Protein AF-A0A1K2IW35-F1 (afdb_monomer_lite)

pLDDT: mean 76.86, std 17.69, range [34.12, 94.75]

Secondary structure (DSSP, 8-state):
-----THHHHHHHHHHHHHHHHHHHHHHHHHHTT------PPEEEEEEEEEE-SS-EEEEEEEE-STTEEEEEEEEE-SS-EEEEEEEEEEHHHHTT--EEEEE-SSEEEEEESS-SS-EEEE-TTS-EEEEE--

Sequence (135 aa):
MLTLTENTFITFVIHPIIMKNIFIFSLLSILFLQSCSFLEQNEFIETKVISSDLNEQIIYKFYHTGINNYKVDFYSVNKSDSTKLFGHFVSEALFNSNPYRISQNRHEIIIRNQLFSEEKKLITRNGRSIILTNR

Radius of gyration: 30.71 Å; chains: 1; bounding box: 99×39×53 Å

Structure (mmCIF, N/CA/C/O backbone):
data_AF-A0A1K2IW35-F1
#
_entry.id   AF-A0A1K2IW35-F1
#
loop_
_atom_site.group_PDB
_atom_site.id
_atom_site.type_symbol
_atom_site.label_atom_id
_atom_site.label_alt_id
_atom_site.label_comp_id
_atom_site.label_asym_id
_atom_site.label_entity_id
_atom_site.label_seq_id
_atom_site.pdbx_PDB_ins_code
_atom_site.Cartn_x
_atom_site.Cartn_y
_atom_site.Cartn_z
_atom_site.occupancy
_atom_site.B_iso_or_equiv
_atom_site.auth_seq_id
_atom_site.auth_comp_id
_atom_site.auth_asym_id
_atom_site.auth_atom_id
_atom_site.pdbx_PDB_model_num
ATOM 1 N N . MET A 1 1 ? 79.414 -27.990 37.281 1.00 34.12 1 MET A N 1
ATOM 2 C CA . MET A 1 1 ? 79.531 -26.569 36.901 1.00 34.12 1 MET A CA 1
ATOM 3 C C . MET A 1 1 ? 78.734 -26.382 35.616 1.00 34.12 1 MET A C 1
ATOM 5 O O . MET A 1 1 ? 79.076 -27.006 34.627 1.00 34.12 1 MET A O 1
ATOM 9 N N . LEU A 1 2 ? 77.633 -25.627 35.729 1.00 35.97 2 LEU A N 1
ATOM 10 C CA . LEU A 1 2 ? 76.632 -25.215 34.725 1.00 35.97 2 LEU A CA 1
ATOM 11 C C . LEU A 1 2 ? 75.848 -26.302 33.960 1.00 35.97 2 LEU A C 1
ATOM 13 O O . LEU A 1 2 ? 76.147 -26.668 32.831 1.00 35.97 2 LEU A O 1
ATOM 17 N N . THR A 1 3 ? 74.749 -26.717 34.593 1.00 39.97 3 THR A N 1
ATOM 18 C CA . THR A 1 3 ? 73.506 -27.179 33.960 1.00 39.97 3 THR A CA 1
ATOM 19 C C . THR A 1 3 ? 72.912 -26.073 33.080 1.00 39.97 3 THR A C 1
ATOM 21 O O . THR A 1 3 ? 72.597 -24.998 33.593 1.00 39.97 3 THR A O 1
ATOM 24 N N . LEU A 1 4 ? 72.704 -26.336 31.789 1.00 42.62 4 LEU A N 1
ATOM 25 C CA . LEU A 1 4 ? 71.839 -25.534 30.923 1.00 42.62 4 LEU A CA 1
ATOM 26 C C . LEU A 1 4 ? 70.780 -26.458 30.318 1.00 42.62 4 LEU A C 1
ATOM 28 O O . LEU A 1 4 ? 71.064 -27.535 29.807 1.00 42.62 4 LEU A O 1
ATOM 32 N N . THR A 1 5 ? 69.545 -26.032 30.516 1.00 42.56 5 THR A N 1
ATOM 33 C CA . THR A 1 5 ? 68.294 -26.784 30.548 1.00 42.56 5 THR A CA 1
ATOM 34 C C . THR A 1 5 ? 67.683 -27.037 29.170 1.00 42.56 5 THR A C 1
ATOM 36 O O . THR A 1 5 ? 67.555 -26.109 28.366 1.00 42.56 5 THR A O 1
ATOM 39 N N . GLU A 1 6 ? 67.162 -28.251 28.957 1.00 46.06 6 GLU A N 1
ATOM 40 C CA . GLU A 1 6 ? 66.302 -28.633 27.817 1.00 46.06 6 GLU A CA 1
ATOM 41 C C . GLU A 1 6 ? 65.038 -27.748 27.677 1.00 46.06 6 GLU A C 1
ATOM 43 O O . GLU A 1 6 ? 64.490 -27.603 26.585 1.00 46.06 6 GLU A O 1
ATOM 48 N N . ASN A 1 7 ? 64.632 -27.041 28.739 1.00 46.75 7 ASN A N 1
ATOM 49 C CA . ASN A 1 7 ? 63.495 -26.107 28.737 1.00 46.75 7 ASN A CA 1
ATOM 50 C C . ASN A 1 7 ? 63.683 -24.856 27.859 1.00 46.75 7 ASN A C 1
ATOM 52 O O . ASN A 1 7 ? 62.715 -24.155 27.560 1.00 46.75 7 ASN A O 1
ATOM 56 N N . THR A 1 8 ? 64.903 -24.546 27.423 1.00 43.84 8 THR A N 1
ATOM 57 C CA . THR A 1 8 ? 65.158 -23.326 26.637 1.00 43.84 8 THR A CA 1
ATOM 58 C C . THR A 1 8 ? 64.826 -23.515 25.152 1.00 43.84 8 THR A C 1
ATOM 60 O O . THR A 1 8 ? 64.429 -22.564 24.482 1.00 43.84 8 THR A O 1
ATOM 63 N N . PHE A 1 9 ? 64.912 -24.746 24.635 1.00 43.50 9 PHE A N 1
ATOM 64 C CA . PHE A 1 9 ? 64.716 -25.037 23.207 1.00 43.50 9 PHE A CA 1
ATOM 65 C C . PHE A 1 9 ? 63.231 -25.104 22.812 1.00 43.50 9 PHE A C 1
ATOM 67 O O . PHE A 1 9 ? 62.833 -24.619 21.754 1.00 43.50 9 PHE A O 1
ATOM 74 N N . ILE A 1 10 ? 62.391 -25.634 23.706 1.00 47.28 10 ILE A N 1
ATOM 75 C CA . ILE A 1 10 ? 60.936 -25.750 23.516 1.00 47.28 10 ILE A CA 1
ATOM 76 C C . ILE A 1 10 ? 60.278 -24.357 23.495 1.00 47.28 10 ILE A C 1
ATOM 78 O O . ILE A 1 10 ? 59.356 -24.103 22.721 1.00 47.28 10 ILE A O 1
ATOM 82 N N . THR A 1 11 ? 60.805 -23.413 24.278 1.00 43.94 11 THR A N 1
ATOM 83 C CA . THR A 1 11 ? 60.234 -22.065 24.399 1.00 43.94 11 THR A CA 1
ATOM 84 C C . THR A 1 11 ? 60.503 -21.191 23.163 1.00 43.94 11 THR A C 1
ATOM 86 O O . THR A 1 11 ? 59.643 -20.400 22.783 1.00 43.94 11 THR A O 1
ATOM 89 N N . PHE A 1 12 ? 61.642 -21.365 22.479 1.00 43.34 12 PHE A N 1
ATOM 90 C CA . PHE A 1 12 ? 62.038 -20.515 21.343 1.00 43.34 12 PHE A CA 1
ATOM 91 C C . PHE A 1 12 ? 61.408 -20.900 19.996 1.00 43.34 12 PHE A C 1
ATOM 93 O O . PHE A 1 12 ? 61.230 -20.035 19.140 1.00 43.34 12 PHE A O 1
ATOM 100 N N . VAL A 1 13 ? 61.046 -22.170 19.794 1.00 47.16 13 VAL A N 1
ATOM 101 C CA . VAL A 1 13 ? 60.516 -22.649 18.502 1.00 47.16 13 VAL A CA 1
ATOM 102 C C . VAL A 1 13 ? 58.984 -22.676 18.479 1.00 47.16 13 VAL A C 1
ATOM 104 O O . VAL A 1 13 ? 58.377 -22.408 17.445 1.00 47.16 13 VAL A O 1
ATOM 107 N N . ILE A 1 14 ? 58.333 -22.931 19.618 1.00 46.25 14 ILE A N 1
ATOM 108 C CA . ILE A 1 14 ? 56.873 -23.106 19.676 1.00 46.25 14 ILE A CA 1
ATOM 109 C C . ILE A 1 14 ? 56.132 -21.757 19.763 1.00 46.25 14 ILE A C 1
ATOM 111 O O . ILE A 1 14 ? 55.076 -21.593 19.148 1.00 46.25 14 ILE A O 1
ATOM 115 N N . HIS A 1 15 ? 56.705 -20.754 20.441 1.00 42.22 15 HIS A N 1
ATOM 116 C CA . HIS A 1 15 ? 56.124 -19.406 20.540 1.00 42.22 15 HIS A CA 1
ATOM 117 C C . HIS A 1 15 ? 55.851 -18.720 19.184 1.00 42.22 15 HIS A C 1
ATOM 119 O O . HIS A 1 15 ? 54.727 -18.251 18.982 1.00 42.22 15 HIS A O 1
ATOM 125 N N . PRO A 1 16 ? 56.794 -18.667 18.220 1.00 45.12 16 PRO A N 1
ATOM 126 C CA . PRO A 1 16 ? 56.546 -17.976 16.953 1.00 45.12 16 PRO A CA 1
ATOM 127 C C . PRO A 1 16 ? 55.549 -18.714 16.046 1.00 45.12 16 PRO A C 1
ATOM 129 O O . PRO A 1 16 ? 54.857 -18.072 15.257 1.00 45.12 16 PRO A O 1
ATOM 132 N N . ILE A 1 17 ? 55.428 -20.042 16.164 1.00 51.66 17 ILE A N 1
ATOM 133 C CA . ILE A 1 17 ? 54.496 -20.852 15.359 1.00 51.66 17 ILE A CA 1
ATOM 134 C C . ILE A 1 17 ? 53.051 -20.653 15.839 1.00 51.66 17 ILE A C 1
ATOM 136 O O . ILE A 1 17 ? 52.154 -20.434 15.023 1.00 51.66 17 ILE A O 1
ATOM 140 N N . ILE A 1 18 ? 52.826 -20.654 17.159 1.00 51.41 18 ILE A N 1
ATOM 141 C CA . ILE A 1 18 ? 51.502 -20.396 17.749 1.00 51.41 18 ILE A CA 1
ATOM 142 C C . ILE A 1 18 ? 51.050 -18.959 17.444 1.00 51.41 18 ILE A C 1
ATOM 144 O O . ILE A 1 18 ? 49.912 -18.747 17.024 1.00 51.41 18 ILE A O 1
ATOM 148 N N . MET A 1 19 ? 51.954 -17.978 17.564 1.00 50.91 19 MET A N 1
ATOM 149 C CA . MET A 1 19 ? 51.647 -16.568 17.294 1.00 50.91 19 MET A CA 1
ATOM 150 C C . MET A 1 19 ? 51.279 -16.323 15.819 1.00 50.91 19 MET A C 1
ATOM 152 O O . MET A 1 19 ? 50.373 -15.542 15.525 1.00 50.91 19 MET A O 1
ATOM 156 N N . LYS A 1 20 ? 51.914 -17.048 14.885 1.00 51.84 20 LYS A N 1
ATOM 157 C CA . LYS A 1 20 ? 51.623 -16.970 13.444 1.00 51.84 20 LYS A CA 1
ATOM 158 C C . LYS A 1 20 ? 50.247 -17.550 13.090 1.00 51.84 20 LYS A C 1
ATOM 160 O O . LYS A 1 20 ? 49.537 -16.961 12.281 1.00 51.84 20 LYS A O 1
ATOM 165 N N . ASN A 1 21 ? 49.835 -18.646 13.730 1.00 54.16 21 ASN A N 1
ATOM 166 C CA . ASN A 1 21 ? 48.524 -19.262 13.490 1.00 54.16 21 ASN A CA 1
ATOM 167 C C . ASN A 1 21 ? 47.360 -18.438 14.062 1.00 54.16 21 ASN A C 1
ATOM 169 O O . ASN A 1 21 ? 46.317 -18.339 13.416 1.00 54.16 21 ASN A O 1
ATOM 173 N N . ILE A 1 22 ? 47.545 -17.789 15.218 1.00 60.12 22 ILE A N 1
ATOM 174 C CA . ILE A 1 22 ? 46.554 -16.857 15.788 1.00 60.12 22 ILE A CA 1
ATOM 175 C C . ILE A 1 22 ? 46.391 -15.629 14.884 1.00 60.12 22 ILE A C 1
ATOM 177 O O . ILE A 1 22 ? 45.270 -15.175 14.653 1.00 60.12 22 ILE A O 1
ATOM 181 N N . PHE A 1 23 ? 47.490 -15.120 14.318 1.00 59.62 23 PHE A N 1
ATOM 182 C CA . PHE A 1 23 ? 47.442 -13.990 13.390 1.00 59.62 23 PHE A CA 1
ATOM 183 C C . PHE A 1 23 ? 46.691 -14.338 12.097 1.00 59.62 23 PHE A C 1
ATOM 185 O O . PHE A 1 23 ? 45.880 -13.544 11.630 1.00 59.62 23 PHE A O 1
ATOM 192 N N . ILE A 1 24 ? 46.895 -15.545 11.555 1.00 61.56 24 ILE A N 1
ATOM 193 C CA . ILE A 1 24 ? 46.164 -16.034 10.375 1.00 61.56 24 ILE A CA 1
ATOM 194 C C . ILE A 1 24 ? 44.671 -16.199 10.682 1.00 61.56 24 ILE A C 1
ATOM 196 O O . ILE A 1 24 ? 43.843 -15.771 9.882 1.00 61.56 24 ILE A O 1
ATOM 200 N N . PHE A 1 25 ? 44.310 -16.757 11.842 1.00 60.34 25 PHE A N 1
ATOM 201 C CA . PHE A 1 25 ? 42.906 -16.896 12.246 1.00 60.34 25 PHE A CA 1
ATOM 202 C C . PHE A 1 25 ? 42.219 -15.539 12.466 1.00 60.34 25 PHE A C 1
ATOM 204 O O . PHE A 1 25 ? 41.074 -15.351 12.054 1.00 60.34 25 PHE A O 1
ATOM 211 N N . SER A 1 26 ? 42.926 -14.573 13.058 1.00 60.94 26 SER A N 1
ATOM 212 C CA . SER A 1 26 ? 42.452 -13.193 13.218 1.00 60.94 26 SER A CA 1
ATOM 213 C C . SER A 1 26 ? 42.251 -12.504 11.863 1.00 60.94 26 SER A C 1
ATOM 215 O O . SER A 1 26 ? 41.187 -11.947 11.597 1.00 60.94 26 SER A O 1
ATOM 217 N N . LEU A 1 27 ? 43.223 -12.630 10.954 1.00 61.97 27 LEU A N 1
ATOM 218 C CA . LEU A 1 27 ? 43.151 -12.053 9.611 1.00 61.97 27 LEU A CA 1
ATOM 219 C C . LEU A 1 27 ? 42.014 -12.665 8.778 1.00 61.97 27 LEU A C 1
ATOM 221 O O . LEU A 1 27 ? 41.294 -11.939 8.096 1.00 61.97 27 LEU A O 1
ATOM 225 N N . LEU A 1 28 ? 41.802 -13.982 8.876 1.00 63.28 28 LEU A N 1
ATOM 226 C CA . LEU A 1 28 ? 40.704 -14.672 8.197 1.00 63.28 28 LEU A CA 1
ATOM 227 C C . LEU A 1 28 ? 39.339 -14.208 8.733 1.00 63.28 28 LEU A C 1
ATOM 229 O O . LEU A 1 28 ? 38.417 -13.983 7.955 1.00 63.28 28 LEU A O 1
ATOM 233 N N . SER A 1 29 ? 39.231 -13.973 10.043 1.00 60.22 29 SER A N 1
ATOM 234 C CA . SER A 1 29 ? 38.010 -13.455 10.677 1.00 60.22 29 SER A CA 1
ATOM 235 C C . SER A 1 29 ? 37.675 -12.029 10.213 1.00 60.22 29 SER A C 1
ATOM 237 O O . SER A 1 29 ? 36.511 -11.719 9.969 1.00 60.22 29 SER A O 1
ATOM 239 N N . ILE A 1 30 ? 38.688 -11.174 10.018 1.00 61.66 30 ILE A N 1
ATOM 240 C CA . ILE A 1 30 ? 38.524 -9.811 9.479 1.00 61.66 30 ILE A CA 1
ATOM 241 C C . ILE A 1 30 ? 38.082 -9.845 8.006 1.00 61.66 30 ILE A C 1
ATOM 243 O O . ILE A 1 30 ? 37.249 -9.038 7.597 1.00 61.66 30 ILE A O 1
ATOM 247 N N . LEU A 1 31 ? 38.588 -10.799 7.217 1.00 59.22 31 LEU A N 1
ATOM 248 C CA . LEU A 1 31 ? 38.188 -10.981 5.818 1.00 59.22 31 LEU A CA 1
ATOM 249 C C . LEU A 1 31 ? 36.741 -11.492 5.683 1.00 59.22 31 LEU A C 1
ATOM 251 O O . LEU A 1 31 ? 36.037 -11.057 4.776 1.00 59.22 31 LEU A O 1
ATOM 255 N N . PHE A 1 32 ? 36.259 -12.339 6.601 1.00 56.84 32 PHE A N 1
ATOM 256 C CA . PHE A 1 32 ? 34.859 -12.800 6.618 1.00 56.84 32 PHE A CA 1
ATOM 257 C C . PHE A 1 32 ? 33.854 -11.733 7.094 1.00 56.84 32 PHE A C 1
ATOM 259 O O . PHE A 1 32 ? 32.681 -11.795 6.731 1.00 56.84 32 PHE A O 1
ATOM 266 N N . LEU A 1 33 ? 34.291 -10.717 7.848 1.00 56.94 33 LEU A N 1
ATOM 267 C CA . LEU A 1 33 ? 33.443 -9.582 8.253 1.00 56.94 33 LEU A CA 1
ATOM 268 C C . LEU A 1 33 ? 33.210 -8.556 7.124 1.00 56.94 33 LEU A C 1
ATOM 270 O O . LEU A 1 33 ? 32.334 -7.701 7.244 1.00 56.94 33 LEU A O 1
ATOM 274 N N . GLN A 1 34 ? 33.952 -8.642 6.014 1.00 56.06 34 GLN A N 1
ATOM 275 C CA . GLN A 1 34 ? 33.764 -7.776 4.838 1.00 56.06 34 GLN A CA 1
ATOM 276 C C . GLN A 1 34 ? 32.511 -8.148 4.026 1.00 56.06 34 GLN A C 1
ATOM 278 O O . GLN A 1 34 ? 32.068 -7.374 3.184 1.00 56.06 34 GLN A O 1
ATOM 283 N N . SER A 1 35 ? 31.892 -9.301 4.298 1.00 52.50 35 SER A N 1
ATOM 284 C CA . SER A 1 35 ? 30.619 -9.720 3.697 1.00 52.50 35 SER A CA 1
ATOM 285 C C . SER A 1 35 ? 29.407 -9.156 4.447 1.00 52.50 35 SER A C 1
ATOM 287 O O . SER A 1 35 ? 28.365 -9.809 4.534 1.00 52.50 35 SER A O 1
ATOM 289 N N . CYS A 1 36 ? 29.528 -7.948 5.006 1.00 58.59 36 CYS A N 1
ATOM 290 C CA . CYS A 1 36 ? 28.373 -7.186 5.457 1.00 58.59 36 CYS A CA 1
ATOM 291 C C . CYS A 1 36 ? 27.580 -6.826 4.200 1.00 58.59 36 CYS A C 1
ATOM 293 O O . CYS A 1 36 ? 27.888 -5.871 3.490 1.00 58.59 36 CYS A O 1
ATOM 295 N N . SER A 1 37 ? 26.632 -7.698 3.869 1.00 49.19 37 SER A N 1
ATOM 296 C CA . SER A 1 37 ? 25.750 -7.552 2.724 1.00 49.19 37 SER A CA 1
ATOM 297 C C . SER A 1 37 ? 25.125 -6.166 2.806 1.00 49.19 37 SER A C 1
ATOM 299 O O . SER A 1 37 ? 24.503 -5.835 3.816 1.00 49.19 37 SER A O 1
ATOM 301 N N . PHE A 1 38 ? 25.334 -5.349 1.773 1.00 58.38 38 PHE A N 1
ATOM 302 C CA . PHE A 1 38 ? 24.610 -4.100 1.593 1.00 58.38 38 PHE A CA 1
ATOM 303 C C . PHE A 1 38 ? 23.128 -4.467 1.544 1.00 58.38 38 PHE A C 1
ATOM 305 O O . PHE A 1 38 ? 22.630 -4.971 0.539 1.00 58.38 38 PHE A O 1
ATOM 312 N N . LEU A 1 39 ? 22.448 -4.334 2.683 1.00 56.66 39 LEU A N 1
ATOM 313 C CA . LEU A 1 39 ? 21.011 -4.495 2.757 1.00 56.66 39 LEU A CA 1
ATOM 314 C C . LEU A 1 39 ? 20.452 -3.284 2.015 1.00 56.66 39 LEU A C 1
ATOM 316 O O . LEU A 1 39 ? 20.389 -2.193 2.579 1.00 56.66 39 LEU A O 1
ATOM 320 N N . GLU A 1 40 ? 20.140 -3.462 0.735 1.00 57.09 40 GLU A N 1
ATOM 321 C CA . GLU A 1 40 ? 19.480 -2.453 -0.084 1.00 57.09 40 GLU A CA 1
ATOM 322 C C . GLU A 1 40 ? 18.112 -2.173 0.555 1.00 57.09 40 GLU A C 1
ATOM 324 O O . GLU A 1 40 ? 17.139 -2.910 0.392 1.00 57.09 40 GLU A O 1
ATOM 329 N N . GLN A 1 41 ? 18.078 -1.167 1.430 1.00 67.75 41 GLN A N 1
ATOM 330 C CA . GLN A 1 41 ? 16.861 -0.704 2.074 1.00 67.75 41 GLN A CA 1
ATOM 331 C C . GLN A 1 41 ? 16.156 0.225 1.102 1.00 67.75 41 GLN A C 1
ATOM 333 O O . GLN A 1 41 ? 16.759 1.165 0.591 1.00 67.75 41 GLN A O 1
ATOM 338 N N . ASN A 1 42 ? 14.868 -0.029 0.870 1.00 80.56 42 ASN A N 1
ATOM 339 C CA . ASN A 1 42 ? 14.070 0.868 0.048 1.00 80.56 42 ASN A CA 1
ATOM 340 C C . ASN A 1 42 ? 14.052 2.257 0.701 1.00 80.56 42 ASN A C 1
ATOM 342 O O . ASN A 1 42 ? 13.612 2.407 1.845 1.00 80.56 42 ASN A O 1
ATOM 346 N N . GLU A 1 43 ? 14.506 3.262 -0.032 1.00 86.69 43 GLU A N 1
ATOM 347 C CA . GLU A 1 43 ? 14.586 4.638 0.4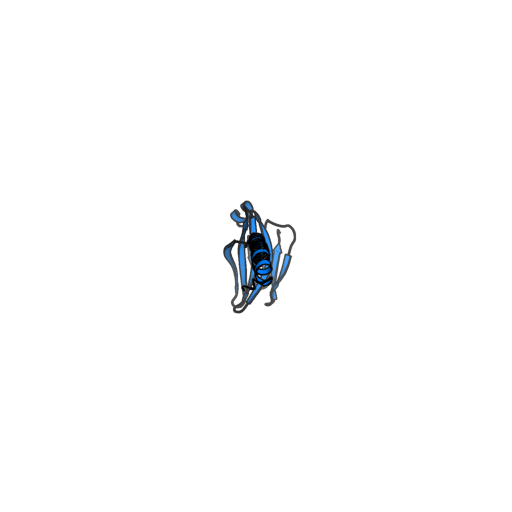36 1.00 86.69 43 GLU A CA 1
ATOM 348 C C . GLU A 1 43 ? 13.178 5.240 0.456 1.00 86.69 43 GLU A C 1
ATOM 350 O O . GLU A 1 43 ? 12.484 5.280 -0.559 1.00 86.69 43 GLU A O 1
ATOM 355 N N . PHE A 1 44 ? 12.707 5.661 1.630 1.00 89.50 44 PHE A N 1
ATOM 356 C CA . PHE A 1 44 ? 11.391 6.283 1.766 1.00 89.50 44 PHE A CA 1
ATOM 357 C C . PHE A 1 44 ? 11.370 7.652 1.081 1.00 89.50 44 PHE A C 1
ATOM 359 O O . PHE A 1 44 ? 12.228 8.488 1.346 1.00 89.50 44 PHE A O 1
ATOM 366 N N . ILE A 1 45 ? 10.351 7.891 0.256 1.00 89.12 45 ILE A N 1
ATOM 367 C CA . ILE A 1 45 ? 10.195 9.147 -0.484 1.00 89.12 45 ILE A CA 1
ATOM 368 C C . ILE A 1 45 ? 9.126 10.010 0.176 1.00 89.12 45 ILE A C 1
ATOM 370 O O . ILE A 1 45 ? 9.389 11.113 0.644 1.00 89.12 45 ILE A O 1
ATOM 374 N N . GLU A 1 46 ? 7.889 9.515 0.190 1.00 88.88 46 GLU A N 1
ATOM 375 C CA . GLU A 1 46 ? 6.746 10.292 0.650 1.00 88.88 46 GLU A CA 1
ATOM 376 C C . GLU A 1 46 ? 5.599 9.398 1.130 1.00 88.88 46 GLU A C 1
ATOM 378 O O . GLU A 1 46 ? 5.513 8.201 0.839 1.00 88.88 46 GLU A O 1
ATOM 383 N N . THR A 1 47 ? 4.671 10.016 1.855 1.00 92.12 47 THR A N 1
ATOM 384 C CA . THR A 1 47 ? 3.366 9.446 2.191 1.00 92.12 47 THR A CA 1
ATOM 385 C C . THR A 1 47 ? 2.288 10.368 1.651 1.00 92.12 47 THR A C 1
ATOM 387 O O . THR A 1 47 ? 2.350 11.571 1.897 1.00 92.12 47 THR A O 1
ATOM 390 N N . LYS A 1 48 ? 1.270 9.820 0.980 1.00 90.62 48 LYS A N 1
ATOM 391 C CA . LYS A 1 48 ? 0.063 10.586 0.645 1.00 90.62 48 LYS A CA 1
ATOM 392 C C . LYS A 1 48 ? -1.179 9.979 1.271 1.00 90.62 48 LYS A C 1
ATOM 394 O O . LYS A 1 48 ? -1.331 8.760 1.363 1.00 90.62 48 LYS A O 1
ATOM 399 N N . VAL A 1 49 ? -2.083 10.865 1.669 1.00 90.88 49 VAL A N 1
ATOM 400 C CA . VAL A 1 49 ? -3.389 10.520 2.225 1.00 90.88 49 VAL A CA 1
ATOM 401 C C . VAL A 1 49 ? -4.393 10.359 1.087 1.00 90.88 49 VAL A C 1
ATOM 403 O O . VAL A 1 49 ? -4.566 11.262 0.274 1.00 90.88 49 VAL A O 1
ATOM 406 N N . ILE A 1 50 ? -5.048 9.201 1.035 1.00 87.75 50 ILE A N 1
ATOM 407 C CA . ILE A 1 50 ? -6.082 8.845 0.051 1.00 87.75 50 ILE A CA 1
ATOM 408 C C . ILE A 1 50 ? -7.460 9.243 0.575 1.00 87.75 50 ILE A C 1
ATOM 410 O O . ILE A 1 50 ? -8.280 9.806 -0.145 1.00 87.75 50 ILE A O 1
ATOM 414 N N . SER A 1 51 ? -7.719 8.904 1.834 1.00 85.38 51 SER A N 1
ATOM 415 C CA . SER A 1 51 ? -8.982 9.140 2.522 1.00 85.38 51 SER A CA 1
ATOM 416 C C . SER A 1 51 ? -8.704 9.302 4.006 1.00 85.38 51 SER A C 1
ATOM 418 O O . SER A 1 51 ? -7.800 8.655 4.535 1.00 85.38 51 SER A O 1
ATOM 420 N N . SER A 1 52 ? -9.462 10.165 4.670 1.00 83.69 52 SER A N 1
ATOM 421 C CA . SER A 1 52 ? -9.295 10.453 6.087 1.00 83.69 52 SER A CA 1
ATOM 422 C C . SER A 1 52 ? -10.666 10.563 6.735 1.00 83.69 52 SER A C 1
ATOM 424 O O . SER A 1 52 ? -11.341 11.579 6.586 1.00 83.69 52 SER A O 1
ATOM 426 N N . ASP A 1 53 ? -11.045 9.529 7.477 1.00 82.06 53 ASP A N 1
ATOM 427 C CA . ASP A 1 53 ? -12.206 9.547 8.359 1.00 82.06 53 ASP A CA 1
ATOM 428 C C . ASP A 1 53 ? -11.743 9.731 9.815 1.00 82.06 53 ASP A C 1
ATOM 430 O O . ASP A 1 53 ? -10.559 9.618 10.136 1.00 82.06 53 ASP A O 1
ATOM 434 N N . LEU A 1 54 ? -12.683 9.983 10.731 1.00 79.62 54 LEU A N 1
ATOM 435 C CA . LEU A 1 54 ? -12.387 10.232 12.153 1.00 79.62 54 LEU A CA 1
ATOM 436 C C . LEU A 1 54 ? -11.638 9.080 12.853 1.00 79.62 54 LEU A C 1
ATOM 438 O O . LEU A 1 54 ? -10.917 9.317 13.824 1.00 79.62 54 LEU A O 1
ATOM 442 N N . ASN A 1 55 ? -11.816 7.845 12.371 1.00 85.38 55 ASN A N 1
ATOM 443 C CA . ASN A 1 55 ? -11.303 6.626 13.008 1.00 85.38 55 ASN A CA 1
ATOM 444 C C . ASN A 1 55 ? -10.272 5.869 12.160 1.00 85.38 55 ASN A C 1
ATOM 446 O O . ASN A 1 55 ? -9.583 4.993 12.683 1.00 85.38 55 ASN A O 1
ATOM 450 N N . GLU A 1 56 ? -10.189 6.163 10.863 1.00 89.56 56 GLU A N 1
ATOM 451 C CA . GLU A 1 56 ? -9.335 5.449 9.918 1.00 89.56 56 GLU A CA 1
ATOM 452 C C . GLU A 1 56 ? -8.912 6.373 8.784 1.00 89.56 56 GLU A C 1
ATOM 454 O O . GLU A 1 56 ? -9.729 7.055 8.166 1.00 89.56 56 GLU A O 1
ATOM 459 N N . GLN A 1 57 ? -7.623 6.350 8.490 1.00 93.25 57 GLN A N 1
ATOM 460 C CA . GLN A 1 57 ? -7.025 7.003 7.348 1.00 93.25 57 GLN A CA 1
ATOM 461 C C . GLN A 1 57 ? -6.479 5.936 6.410 1.00 93.25 57 GLN A C 1
ATOM 463 O O . GLN A 1 57 ? -5.777 5.025 6.838 1.00 93.25 57 GLN A O 1
ATOM 468 N N . ILE A 1 58 ? -6.759 6.063 5.118 1.00 92.69 58 ILE A N 1
ATOM 469 C CA . ILE A 1 58 ? -6.084 5.263 4.104 1.00 92.69 58 ILE A CA 1
ATOM 470 C C . ILE A 1 58 ? -4.968 6.111 3.513 1.00 92.69 58 ILE A C 1
ATOM 472 O O . ILE A 1 58 ? -5.208 7.221 3.033 1.00 92.69 58 ILE A O 1
ATOM 476 N N . ILE A 1 59 ? -3.751 5.585 3.546 1.00 93.75 59 ILE A N 1
ATOM 477 C CA . ILE A 1 59 ? -2.562 6.224 2.982 1.00 93.75 59 ILE A CA 1
ATOM 478 C C . ILE A 1 59 ? -1.877 5.279 2.004 1.00 93.75 59 ILE A C 1
ATOM 480 O O . ILE A 1 59 ? -2.068 4.062 2.056 1.00 93.75 59 ILE A O 1
ATOM 484 N N . TYR A 1 60 ? -1.007 5.828 1.168 1.00 92.12 60 TYR A N 1
ATOM 485 C CA . TYR A 1 60 ? 0.059 5.047 0.558 1.00 92.12 60 TYR A CA 1
ATOM 486 C C . TYR A 1 60 ? 1.420 5.664 0.871 1.00 92.12 60 TYR A C 1
ATOM 488 O O . TYR A 1 60 ? 1.541 6.874 1.075 1.00 92.12 60 TYR A O 1
ATOM 496 N N . LYS A 1 61 ? 2.444 4.814 0.896 1.00 93.25 61 LYS A N 1
ATOM 497 C CA . LYS A 1 61 ? 3.849 5.182 1.070 1.00 93.25 61 LYS A CA 1
ATOM 498 C C . LYS A 1 61 ? 4.631 4.803 -0.176 1.00 93.25 61 LYS A C 1
ATOM 500 O O . LYS A 1 61 ? 4.481 3.682 -0.669 1.00 93.25 61 LYS A O 1
ATOM 505 N N . PHE A 1 62 ? 5.450 5.730 -0.653 1.00 89.88 62 PHE A N 1
ATOM 506 C CA . PHE A 1 62 ? 6.364 5.524 -1.765 1.00 89.88 62 PHE A CA 1
ATOM 507 C C . PHE A 1 62 ? 7.770 5.243 -1.258 1.00 89.88 62 PHE A C 1
ATOM 509 O O . PHE A 1 62 ? 8.266 5.913 -0.349 1.00 89.88 62 PHE A O 1
ATOM 516 N N . TYR A 1 63 ? 8.414 4.281 -1.905 1.00 91.81 63 TYR A N 1
ATOM 517 C CA . TYR A 1 63 ? 9.805 3.950 -1.673 1.00 91.81 63 TYR A CA 1
ATOM 518 C C . TYR A 1 63 ? 10.541 3.824 -3.003 1.00 91.81 63 TYR A C 1
ATOM 520 O O . TYR A 1 63 ? 10.003 3.245 -3.945 1.00 91.81 63 TYR A O 1
ATOM 528 N N . HIS A 1 64 ? 11.764 4.326 -3.069 1.00 89.88 64 HIS A N 1
ATOM 529 C CA . HIS A 1 64 ? 12.703 4.068 -4.149 1.00 89.88 64 HIS A CA 1
ATOM 530 C C . HIS A 1 64 ? 13.428 2.752 -3.848 1.00 89.88 64 HIS A C 1
ATOM 532 O O . HIS A 1 64 ? 13.896 2.545 -2.729 1.00 89.88 64 HIS A O 1
ATOM 538 N N . THR A 1 65 ? 13.462 1.827 -4.805 1.00 88.62 65 THR A N 1
ATOM 539 C CA . THR A 1 65 ? 13.999 0.468 -4.596 1.00 88.62 65 THR A CA 1
ATOM 540 C C . THR A 1 65 ? 15.203 0.160 -5.484 1.00 88.62 65 THR A C 1
ATOM 542 O O . THR A 1 65 ? 15.541 -1.006 -5.647 1.00 88.62 65 THR A O 1
ATOM 545 N N . GLY A 1 66 ? 15.779 1.176 -6.132 1.00 82.00 66 GLY A N 1
ATOM 546 C CA . GLY A 1 66 ? 16.858 1.046 -7.111 1.00 82.00 66 GLY A CA 1
ATOM 547 C C . GLY A 1 66 ? 16.553 1.814 -8.398 1.00 82.00 66 GLY A C 1
ATOM 548 O O . GLY A 1 66 ? 15.517 2.465 -8.513 1.00 82.00 66 GLY A O 1
ATOM 549 N N . ILE A 1 67 ? 17.443 1.712 -9.389 1.00 81.38 67 ILE A N 1
ATOM 550 C CA . ILE A 1 67 ? 17.385 2.512 -10.625 1.00 81.38 67 ILE A CA 1
ATOM 551 C C . ILE A 1 67 ? 16.013 2.378 -11.304 1.00 81.38 67 ILE A C 1
ATOM 553 O O . ILE A 1 67 ? 15.625 1.295 -11.746 1.00 81.38 67 ILE A O 1
ATOM 557 N N . ASN A 1 68 ? 15.302 3.502 -11.393 1.00 83.81 68 ASN A N 1
ATOM 558 C CA . ASN A 1 68 ? 14.011 3.685 -12.063 1.00 83.81 68 ASN A CA 1
ATOM 559 C C . ASN A 1 68 ? 12.872 2.791 -11.534 1.00 83.81 68 ASN A C 1
ATOM 561 O O . ASN A 1 68 ? 11.857 2.609 -12.218 1.00 83.81 68 ASN A O 1
ATOM 565 N N . ASN A 1 69 ? 13.020 2.246 -10.322 1.00 87.06 69 ASN A N 1
ATOM 566 C CA . ASN A 1 69 ? 12.059 1.344 -9.701 1.00 87.06 69 ASN A CA 1
ATOM 567 C C . ASN A 1 69 ? 11.586 1.876 -8.350 1.00 87.06 69 ASN A C 1
ATOM 569 O O . ASN A 1 69 ? 12.363 2.286 -7.486 1.00 87.06 69 ASN A O 1
ATOM 573 N N . TYR A 1 70 ? 10.275 1.814 -8.167 1.00 89.88 70 TYR A N 1
ATOM 574 C CA . TYR A 1 70 ? 9.585 2.285 -6.984 1.00 89.88 70 TYR A CA 1
ATOM 575 C C . TYR A 1 70 ? 8.697 1.186 -6.426 1.00 89.88 70 TYR A C 1
ATOM 577 O O . TYR A 1 70 ? 8.221 0.300 -7.137 1.00 89.88 70 TYR A O 1
ATOM 585 N N . LYS A 1 71 ? 8.412 1.280 -5.137 1.00 91.56 71 LYS A N 1
ATOM 586 C CA . LYS A 1 71 ? 7.446 0.447 -4.437 1.00 91.56 71 LYS A CA 1
ATOM 587 C C . LYS A 1 71 ? 6.4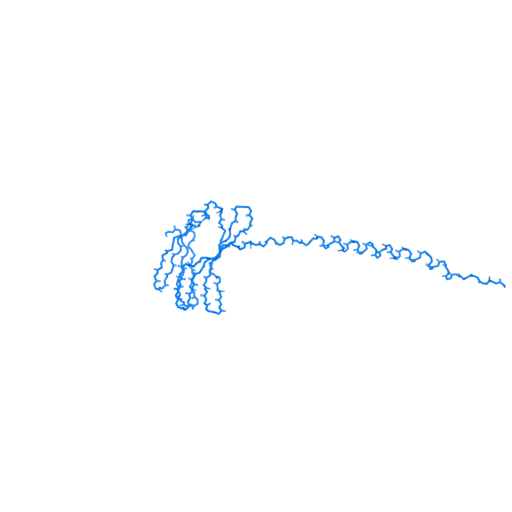00 1.333 -3.793 1.00 91.56 71 LYS A C 1
ATOM 589 O O . LYS A 1 71 ? 6.720 2.356 -3.190 1.00 91.56 71 LYS A O 1
ATOM 594 N N . VAL A 1 72 ? 5.149 0.908 -3.899 1.00 91.38 72 VAL A N 1
ATOM 595 C CA . VAL A 1 72 ? 4.007 1.574 -3.279 1.00 91.38 72 VAL A CA 1
ATOM 596 C C . VAL A 1 72 ? 3.343 0.601 -2.339 1.00 91.38 72 VAL A C 1
ATOM 598 O O . VAL A 1 72 ? 2.901 -0.461 -2.769 1.00 91.38 72 VAL A O 1
ATOM 601 N N . ASP A 1 73 ? 3.254 0.979 -1.069 1.00 93.62 73 ASP A N 1
ATOM 602 C CA . ASP A 1 73 ? 2.542 0.209 -0.056 1.00 93.62 73 ASP A CA 1
ATOM 603 C C . ASP A 1 73 ? 1.352 1.019 0.470 1.00 93.62 73 ASP A C 1
ATOM 605 O O . ASP A 1 73 ? 1.505 2.153 0.923 1.00 93.62 73 ASP A O 1
ATOM 609 N N . PHE A 1 74 ? 0.160 0.428 0.414 1.00 93.25 74 PHE A N 1
ATOM 610 C CA . PHE A 1 74 ? -1.086 1.006 0.915 1.00 93.25 74 PHE A CA 1
ATOM 611 C C . PHE A 1 74 ? -1.321 0.560 2.351 1.00 93.25 74 PHE A C 1
ATOM 613 O O . PHE A 1 74 ? -1.141 -0.616 2.671 1.00 93.25 74 PHE A O 1
ATOM 620 N N . TYR A 1 75 ? -1.779 1.474 3.200 1.00 94.75 75 TYR A N 1
ATOM 621 C CA . TYR A 1 75 ? -2.046 1.212 4.609 1.00 94.75 75 TYR A CA 1
ATOM 622 C C . TYR A 1 75 ? -3.403 1.771 5.021 1.00 94.75 75 TYR A C 1
ATOM 624 O O . TYR A 1 75 ? -3.788 2.859 4.598 1.00 94.75 75 TYR A O 1
ATOM 632 N N . SER A 1 76 ? -4.083 1.040 5.900 1.00 94.25 76 SER A N 1
ATOM 633 C CA . SER A 1 76 ? -5.071 1.604 6.814 1.00 94.25 76 SER A CA 1
ATOM 634 C C . SER A 1 76 ? -4.340 2.010 8.090 1.00 94.25 76 SER A C 1
ATOM 636 O O . SER A 1 76 ? -3.577 1.224 8.651 1.00 94.25 76 SER A O 1
ATOM 638 N N . VAL A 1 77 ? -4.549 3.241 8.531 1.00 94.19 77 VAL A N 1
ATOM 639 C CA . VAL A 1 77 ? -3.935 3.829 9.716 1.00 94.19 77 VAL A CA 1
ATOM 640 C C . VAL A 1 77 ? -5.044 4.283 10.646 1.00 94.19 77 VAL A C 1
ATOM 642 O O . VAL A 1 77 ? -5.937 5.029 10.255 1.00 94.19 77 VAL A O 1
ATOM 645 N N . ASN A 1 78 ? -4.981 3.845 11.893 1.00 91.06 78 ASN A N 1
ATOM 646 C CA . ASN A 1 78 ? -5.801 4.371 12.973 1.00 91.06 78 ASN A CA 1
ATOM 647 C C . ASN A 1 78 ? -4.889 5.058 14.005 1.00 91.06 78 ASN A C 1
ATOM 649 O O . ASN A 1 78 ? -3.682 5.173 13.806 1.00 91.06 78 ASN A O 1
ATOM 653 N N . LYS A 1 79 ? -5.455 5.542 15.115 1.00 86.94 79 LYS A N 1
ATOM 654 C CA . LYS A 1 79 ? -4.694 6.298 16.128 1.00 86.94 79 LYS A CA 1
ATOM 655 C C . LYS A 1 79 ? -3.546 5.511 16.776 1.00 86.94 79 LYS A C 1
ATOM 657 O O . LYS A 1 79 ? -2.626 6.131 17.294 1.00 86.94 79 LYS A O 1
ATOM 662 N N . SER A 1 80 ? -3.621 4.183 16.793 1.00 88.44 80 SER A N 1
ATOM 663 C CA . SER A 1 80 ? -2.710 3.313 17.549 1.00 88.44 80 SER A CA 1
ATOM 664 C C . SER A 1 80 ? -1.908 2.340 16.686 1.00 88.44 80 SER A C 1
ATOM 666 O O . SER A 1 80 ? -0.962 1.742 17.185 1.00 88.44 80 SER A O 1
ATOM 668 N N . ASP A 1 81 ? -2.299 2.125 15.431 1.00 91.12 81 ASP A N 1
ATOM 669 C CA . ASP A 1 81 ? -1.773 1.053 14.590 1.00 91.12 81 ASP A CA 1
ATOM 670 C C . ASP A 1 81 ? -1.886 1.398 13.095 1.00 91.12 81 ASP A C 1
ATOM 672 O O . ASP A 1 81 ? -2.716 2.208 12.670 1.00 91.12 81 ASP A O 1
ATOM 676 N N . SER A 1 82 ? -1.069 0.730 12.284 1.00 92.31 82 SER A N 1
ATOM 677 C CA . SER A 1 82 ? -1.143 0.759 10.828 1.00 92.31 82 SER A CA 1
ATOM 678 C C . SER A 1 82 ? -1.136 -0.659 10.269 1.00 92.31 82 SER A C 1
ATOM 680 O O . SER A 1 82 ? -0.198 -1.421 10.485 1.00 92.31 82 SER A O 1
ATOM 682 N N . THR A 1 83 ? -2.157 -1.009 9.494 1.00 94.12 83 THR A N 1
ATOM 683 C CA . THR A 1 83 ? -2.259 -2.295 8.803 1.00 94.12 83 THR A CA 1
ATOM 684 C C . THR A 1 83 ? -1.963 -2.106 7.322 1.00 94.12 83 THR A C 1
ATOM 686 O O . THR A 1 83 ? -2.620 -1.313 6.646 1.00 94.12 83 THR A O 1
ATOM 689 N N . LYS A 1 84 ? -0.984 -2.848 6.796 1.00 94.12 84 LYS A N 1
ATOM 690 C CA . LYS A 1 84 ? -0.719 -2.884 5.354 1.00 94.12 84 LYS A CA 1
ATOM 691 C C . LYS A 1 84 ? -1.879 -3.571 4.630 1.00 94.12 84 LYS A C 1
ATOM 693 O O . LYS A 1 84 ? -2.284 -4.661 5.018 1.00 94.12 84 LYS A O 1
ATOM 698 N N . LEU A 1 85 ? -2.383 -2.936 3.577 1.00 92.62 85 LEU A N 1
ATOM 699 C CA . LEU A 1 85 ? -3.486 -3.428 2.751 1.00 92.62 85 LEU A CA 1
ATOM 700 C C . LEU A 1 85 ? -2.945 -4.133 1.506 1.00 92.62 85 LEU A C 1
ATOM 702 O O . LEU A 1 85 ? -3.194 -5.313 1.286 1.00 92.62 85 LEU A O 1
ATOM 706 N N . PHE A 1 86 ? -2.159 -3.406 0.709 1.00 90.88 86 PHE A N 1
ATOM 707 C CA . PHE A 1 86 ? -1.612 -3.875 -0.562 1.00 90.88 86 PHE A CA 1
ATOM 708 C C . PHE A 1 86 ? -0.195 -3.343 -0.744 1.00 90.88 86 PHE A C 1
ATOM 710 O O . PHE A 1 86 ? 0.203 -2.369 -0.104 1.00 90.88 86 PHE A O 1
ATOM 717 N N . GLY A 1 87 ? 0.562 -3.969 -1.636 1.00 90.69 87 GLY A N 1
ATOM 718 C CA . GLY A 1 87 ? 1.845 -3.450 -2.079 1.00 90.69 87 GLY A CA 1
ATOM 719 C C . GLY A 1 87 ? 2.172 -3.929 -3.481 1.00 90.69 87 GLY A C 1
ATOM 720 O O . GLY A 1 87 ? 1.814 -5.054 -3.846 1.00 90.69 87 GLY A O 1
ATOM 721 N N . HIS A 1 88 ? 2.841 -3.084 -4.255 1.00 89.75 88 HIS A N 1
ATOM 722 C CA . HIS A 1 88 ? 3.309 -3.427 -5.595 1.00 89.75 88 HIS A CA 1
ATOM 723 C C . HIS A 1 88 ? 4.449 -2.513 -6.048 1.00 89.75 88 HIS A C 1
ATOM 725 O O . HIS A 1 88 ? 4.707 -1.466 -5.452 1.00 89.75 88 HIS A O 1
ATOM 731 N N . PHE A 1 89 ? 5.133 -2.936 -7.108 1.00 88.81 89 PHE A N 1
ATOM 732 C CA . PHE A 1 89 ? 6.218 -2.189 -7.734 1.00 88.81 89 PHE A CA 1
ATOM 733 C C . PHE A 1 89 ? 5.704 -1.349 -8.905 1.00 88.81 89 PHE A C 1
ATOM 735 O O . PHE A 1 89 ? 4.716 -1.704 -9.549 1.00 88.81 89 PHE A O 1
ATOM 742 N N . VAL A 1 90 ? 6.364 -0.221 -9.154 1.00 87.56 90 VAL A N 1
ATOM 743 C CA . VAL A 1 90 ? 6.009 0.774 -10.168 1.00 87.56 90 VAL A CA 1
ATOM 744 C C . VAL A 1 90 ? 7.29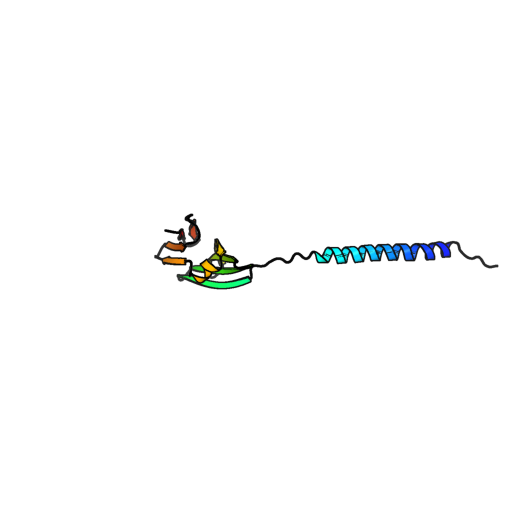4 1.280 -10.814 1.00 87.56 90 VAL A C 1
ATOM 746 O O . VAL A 1 90 ? 8.267 1.543 -10.115 1.00 87.56 90 VAL A O 1
ATOM 749 N N . SER A 1 91 ? 7.308 1.427 -12.137 1.00 85.56 91 SER A N 1
ATOM 750 C CA . SER A 1 91 ? 8.433 2.058 -12.832 1.00 85.56 91 SER A CA 1
ATOM 751 C C . SER A 1 91 ? 8.380 3.584 -12.711 1.00 85.56 91 SER A C 1
ATOM 753 O O . SER A 1 91 ? 7.316 4.171 -12.502 1.00 85.56 91 SER A O 1
ATOM 755 N N . GLU A 1 92 ? 9.518 4.245 -12.904 1.00 81.06 92 GLU A N 1
ATOM 756 C CA . GLU A 1 92 ? 9.635 5.711 -12.876 1.00 81.06 92 GLU A CA 1
ATOM 757 C C . GLU A 1 92 ? 8.640 6.433 -13.799 1.00 81.06 92 GLU A C 1
ATOM 759 O O . GLU A 1 92 ? 7.984 7.395 -13.396 1.00 81.06 92 GLU A O 1
ATOM 764 N N . ALA A 1 93 ? 8.461 5.933 -15.025 1.00 77.12 93 ALA A N 1
ATOM 765 C CA . ALA A 1 93 ? 7.530 6.518 -15.989 1.00 77.12 93 ALA A CA 1
ATOM 766 C C . ALA A 1 93 ? 6.082 6.532 -15.466 1.00 77.12 93 ALA A C 1
ATOM 768 O O . ALA A 1 93 ? 5.350 7.503 -15.662 1.00 77.12 93 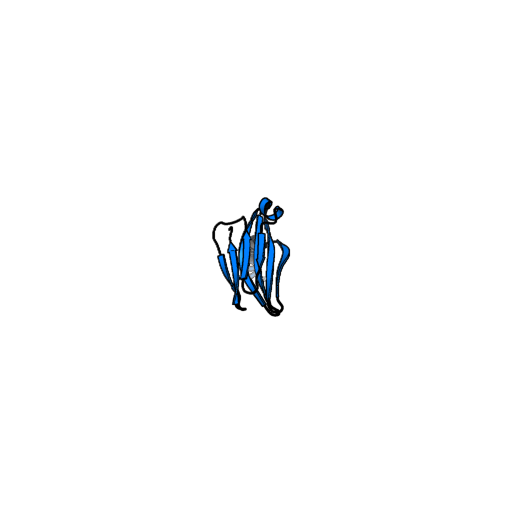ALA A O 1
ATOM 769 N N . LEU A 1 94 ? 5.677 5.470 -14.765 1.00 78.00 94 LEU A N 1
ATOM 770 C CA . LEU A 1 94 ? 4.338 5.346 -14.194 1.00 78.00 94 LEU A CA 1
ATOM 771 C C . LEU A 1 94 ? 4.193 6.178 -12.916 1.00 78.00 94 LEU A C 1
ATOM 773 O O . LEU A 1 94 ? 3.139 6.778 -12.711 1.00 78.00 94 LEU A O 1
ATOM 777 N N . PHE A 1 95 ? 5.243 6.287 -12.099 1.00 74.56 95 PHE A N 1
ATOM 778 C CA . PHE A 1 95 ? 5.266 7.165 -10.925 1.00 74.56 95 PHE A CA 1
ATOM 779 C C . PHE A 1 95 ? 4.960 8.626 -11.295 1.00 74.56 95 PHE A C 1
ATOM 781 O O . PHE A 1 95 ? 4.052 9.234 -10.722 1.00 74.56 95 PHE A O 1
ATOM 788 N N . ASN A 1 96 ? 5.629 9.149 -12.325 1.00 76.56 96 ASN A N 1
ATOM 789 C CA . ASN A 1 96 ? 5.472 10.538 -12.769 1.00 76.56 96 ASN A CA 1
ATOM 790 C C . ASN A 1 96 ? 4.086 10.847 -13.371 1.00 76.56 96 ASN A C 1
ATOM 792 O O . ASN A 1 96 ? 3.698 12.009 -13.467 1.00 76.56 96 ASN A O 1
ATOM 796 N N . SER A 1 97 ? 3.314 9.824 -13.748 1.00 75.12 97 SER A N 1
ATOM 797 C CA . SER A 1 97 ? 1.998 9.977 -14.388 1.00 75.12 97 SER A CA 1
ATOM 798 C C . SER A 1 97 ? 0.816 10.138 -13.419 1.00 75.12 97 SER A C 1
ATOM 800 O O . SER A 1 97 ? -0.320 10.287 -13.866 1.00 75.12 97 SER A O 1
ATOM 802 N N . ASN A 1 98 ? 1.064 10.122 -12.101 1.00 71.81 98 ASN A N 1
ATOM 803 C CA . ASN A 1 98 ? 0.043 9.964 -11.058 1.00 71.81 98 ASN A CA 1
ATOM 804 C C . ASN A 1 98 ? -0.833 8.717 -11.310 1.00 71.81 98 ASN A C 1
ATOM 806 O O . ASN A 1 98 ? -1.974 8.819 -11.769 1.00 71.81 98 ASN A O 1
ATOM 810 N N . PRO A 1 99 ? -0.312 7.517 -11.002 1.00 77.69 99 PRO A N 1
ATOM 811 C CA . PRO A 1 99 ? -0.858 6.262 -11.514 1.00 77.69 99 PRO A CA 1
ATOM 812 C C . PRO A 1 99 ? -2.194 5.853 -10.878 1.00 77.69 99 PRO A C 1
ATOM 814 O O . PRO A 1 99 ? -2.738 4.813 -11.253 1.00 77.69 99 PRO A O 1
ATOM 817 N N . TYR A 1 100 ? -2.723 6.631 -9.924 1.00 86.69 100 TYR A N 1
ATOM 818 C CA . TYR A 1 100 ? -3.928 6.291 -9.173 1.00 86.69 100 TYR A CA 1
ATOM 819 C C . TYR A 1 100 ? -5.035 7.331 -9.320 1.00 86.69 100 TYR A C 1
ATOM 821 O O . TYR A 1 100 ? -4.844 8.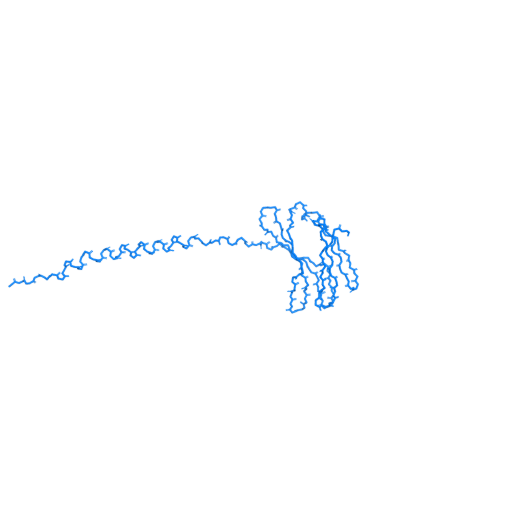517 -9.054 1.00 86.69 100 TYR A O 1
ATOM 829 N N . ARG A 1 101 ? -6.244 6.863 -9.638 1.00 88.69 101 ARG A N 1
ATOM 830 C CA . ARG A 1 101 ? -7.482 7.642 -9.518 1.00 88.69 101 ARG A CA 1
ATOM 831 C C . ARG A 1 101 ? -8.314 7.098 -8.371 1.00 88.69 101 ARG A C 1
ATOM 833 O O . ARG A 1 101 ? -8.707 5.936 -8.375 1.00 88.69 101 ARG A O 1
ATOM 840 N N . ILE A 1 102 ? -8.594 7.952 -7.398 1.00 89.50 102 ILE A N 1
ATOM 841 C CA . ILE A 1 102 ? -9.275 7.569 -6.163 1.00 89.50 102 ILE A CA 1
ATOM 842 C C . ILE A 1 102 ? -10.731 8.019 -6.246 1.00 89.50 102 ILE A C 1
ATOM 844 O O . ILE A 1 102 ? -11.012 9.183 -6.522 1.00 89.50 102 ILE A O 1
ATOM 848 N N . SER A 1 103 ? -11.660 7.108 -5.973 1.00 89.75 103 SER A N 1
ATOM 849 C CA . SER A 1 103 ? -13.065 7.437 -5.726 1.00 89.75 103 SER A CA 1
ATOM 850 C C . SER A 1 103 ? -13.512 6.801 -4.421 1.00 89.75 103 SER A C 1
ATOM 852 O O . SER A 1 103 ? -13.249 5.622 -4.196 1.00 89.75 103 SER A O 1
ATOM 854 N N . GLN A 1 104 ? -14.201 7.563 -3.577 1.00 89.81 104 GLN A N 1
ATOM 855 C CA . GLN A 1 104 ? -14.630 7.107 -2.259 1.00 89.81 104 GLN A CA 1
ATOM 856 C C . GLN A 1 104 ? -16.120 7.347 -2.033 1.00 89.81 104 GLN A C 1
ATOM 858 O O . GLN A 1 104 ? -16.679 8.351 -2.472 1.00 89.81 104 GLN A O 1
ATOM 863 N N . ASN A 1 105 ? -16.737 6.436 -1.292 1.00 87.06 105 ASN A N 1
ATOM 864 C CA . ASN A 1 105 ? -18.035 6.617 -0.662 1.00 87.06 105 ASN A CA 1
ATOM 865 C C . ASN A 1 105 ? -17.939 6.231 0.831 1.00 87.06 105 ASN A C 1
ATOM 867 O O . ASN A 1 105 ? -16.847 6.008 1.366 1.00 87.06 105 ASN A O 1
ATOM 871 N N . ARG A 1 106 ? -19.083 6.188 1.528 1.00 82.44 106 ARG A N 1
ATOM 872 C CA . ARG A 1 106 ? -19.131 5.925 2.978 1.00 82.44 106 ARG A CA 1
ATOM 873 C C . ARG A 1 106 ? -18.564 4.560 3.383 1.00 82.44 106 ARG A C 1
ATOM 875 O O . ARG A 1 106 ? -17.998 4.458 4.459 1.00 82.44 106 ARG A O 1
ATOM 882 N N . HIS A 1 107 ? -18.703 3.533 2.547 1.00 86.81 107 HIS A N 1
ATOM 883 C CA . HIS A 1 107 ? -18.325 2.156 2.896 1.00 86.81 107 HIS A CA 1
ATOM 884 C C . HIS A 1 107 ? -17.189 1.608 2.034 1.00 86.81 107 HIS A C 1
ATOM 886 O O . HIS A 1 107 ? -16.636 0.556 2.347 1.00 86.81 107 HIS A O 1
ATOM 892 N N . GLU A 1 108 ? -16.830 2.305 0.958 1.00 92.19 108 GLU A N 1
ATOM 893 C CA . GLU A 1 108 ? -15.920 1.794 -0.052 1.00 92.19 108 GLU A CA 1
ATOM 894 C C . GLU A 1 108 ? -14.960 2.863 -0.571 1.00 92.19 108 GLU A C 1
ATOM 896 O O . GLU A 1 108 ? -15.336 4.016 -0.795 1.00 92.19 108 GLU A O 1
ATOM 901 N N . ILE A 1 109 ? -13.712 2.454 -0.790 1.00 92.75 109 ILE A N 1
ATOM 902 C CA . ILE A 1 109 ? -12.696 3.216 -1.509 1.00 92.75 109 ILE A CA 1
ATOM 903 C C . ILE A 1 109 ? -12.250 2.380 -2.702 1.00 92.75 109 ILE A C 1
ATOM 905 O O . ILE A 1 109 ? -11.758 1.266 -2.542 1.00 92.75 109 ILE A O 1
ATOM 909 N N . ILE A 1 110 ? -12.388 2.949 -3.895 1.00 92.75 110 ILE A N 1
ATOM 910 C CA . ILE A 1 110 ? -11.902 2.365 -5.141 1.00 92.75 110 ILE A CA 1
ATOM 911 C C . ILE A 1 110 ? -10.665 3.148 -5.576 1.00 92.75 110 ILE A C 1
ATOM 913 O O . ILE A 1 110 ? -10.728 4.349 -5.854 1.00 92.75 110 ILE A O 1
ATOM 917 N N . ILE A 1 111 ? -9.540 2.450 -5.638 1.00 91.25 111 ILE A N 1
ATOM 918 C CA . ILE A 1 111 ? -8.244 2.932 -6.096 1.00 91.25 111 ILE A CA 1
ATOM 919 C C . ILE A 1 111 ? -8.044 2.353 -7.494 1.00 91.25 111 ILE A C 1
ATOM 921 O O . ILE A 1 111 ? -7.686 1.188 -7.663 1.00 91.25 111 ILE A O 1
ATOM 925 N N . ARG A 1 112 ? -8.317 3.160 -8.517 1.00 91.25 112 ARG A N 1
ATOM 926 C CA . ARG A 1 112 ? -8.082 2.765 -9.906 1.00 91.25 112 ARG A CA 1
ATOM 927 C C . ARG A 1 112 ? -6.621 2.959 -10.247 1.00 91.25 112 ARG A C 1
ATOM 929 O O . ARG A 1 112 ? -6.096 4.040 -10.004 1.00 91.25 112 ARG A O 1
ATOM 936 N N . ASN A 1 113 ? -5.984 1.946 -10.808 1.00 86.88 113 ASN A N 1
ATOM 937 C CA . ASN A 1 113 ? -4.585 1.969 -11.205 1.00 86.88 113 ASN A CA 1
ATOM 938 C C . ASN A 1 113 ? -4.431 1.571 -12.678 1.00 86.88 113 ASN A C 1
ATOM 940 O O . ASN A 1 113 ? -5.257 0.848 -13.218 1.00 86.88 113 ASN A O 1
ATOM 944 N N . GLN A 1 114 ? -3.362 2.022 -13.327 1.00 81.56 114 GLN A N 1
ATOM 945 C CA . GLN A 1 114 ? -3.024 1.609 -14.700 1.00 81.56 114 GLN A CA 1
ATOM 946 C C . GLN A 1 114 ? -1.977 0.481 -14.743 1.00 81.56 114 GLN A C 1
ATOM 948 O O . GLN A 1 114 ? -1.446 0.167 -15.802 1.00 81.56 114 GLN A O 1
ATOM 953 N N . LEU A 1 115 ? -1.637 -0.092 -13.588 1.00 76.81 115 LEU A N 1
ATOM 954 C CA . LEU A 1 115 ? -0.415 -0.866 -13.374 1.00 76.81 115 LEU A CA 1
ATOM 955 C C . LEU A 1 115 ? -0.628 -2.372 -13.538 1.00 76.81 115 LEU A C 1
ATOM 957 O O . LEU A 1 115 ? 0.243 -3.060 -14.060 1.00 76.81 115 LEU A O 1
ATOM 961 N N . PHE A 1 116 ? -1.761 -2.896 -13.076 1.00 73.56 116 PHE A N 1
ATOM 962 C CA . PHE A 1 116 ? -2.061 -4.326 -13.126 1.00 73.56 116 PHE A CA 1
ATOM 963 C C . PHE A 1 116 ? -3.549 -4.564 -13.335 1.00 73.56 116 PHE A C 1
ATOM 965 O O . PHE A 1 116 ? -4.391 -3.826 -12.836 1.00 73.56 116 PHE A O 1
ATOM 972 N N . SER A 1 117 ? -3.862 -5.623 -14.077 1.00 74.81 117 SER A N 1
ATOM 973 C CA . SER A 1 117 ? -5.223 -5.972 -14.484 1.00 74.81 117 SER A CA 1
ATOM 974 C C . SER A 1 117 ? -6.040 -6.698 -13.423 1.00 74.81 117 SER A C 1
ATOM 976 O O . SER A 1 117 ? -7.265 -6.758 -13.526 1.00 74.81 117 SER A O 1
ATOM 978 N N . GLU A 1 118 ? -5.378 -7.254 -12.414 1.00 85.75 118 GLU A N 1
ATOM 979 C CA . GLU A 1 118 ? -6.040 -8.001 -11.355 1.00 85.75 118 GLU A CA 1
ATOM 980 C C . GLU A 1 118 ? -6.658 -7.067 -10.318 1.00 85.75 118 GLU A C 1
ATOM 982 O O . GLU A 1 118 ? -5.988 -6.222 -9.721 1.00 85.75 118 GLU A O 1
ATOM 987 N N . GLU A 1 119 ? -7.950 -7.256 -10.067 1.00 90.25 119 GLU A N 1
ATOM 988 C CA . GLU A 1 119 ? -8.621 -6.584 -8.967 1.00 90.25 119 GLU A CA 1
ATOM 989 C C . GLU A 1 119 ? -8.199 -7.207 -7.634 1.00 90.25 119 GLU A C 1
ATOM 991 O O . GLU A 1 119 ? -8.298 -8.417 -7.430 1.00 90.25 119 GLU A O 1
ATOM 996 N N . LYS A 1 120 ? -7.761 -6.364 -6.698 1.00 91.25 120 LYS A N 1
ATOM 997 C CA . LYS A 1 120 ? -7.503 -6.750 -5.311 1.00 91.25 120 LYS A CA 1
ATOM 998 C C . LYS A 1 120 ? -8.537 -6.089 -4.421 1.00 91.25 120 LYS A C 1
ATOM 1000 O O . LYS A 1 120 ? -8.732 -4.879 -4.482 1.00 91.25 120 LYS A O 1
ATOM 1005 N N . LYS A 1 121 ? -9.171 -6.879 -3.562 1.00 93.19 121 LYS A N 1
ATOM 1006 C CA . LYS A 1 121 ? -10.173 -6.401 -2.614 1.00 93.19 121 LYS A CA 1
ATOM 1007 C C . LYS A 1 121 ? -9.795 -6.811 -1.204 1.00 93.19 121 LYS A C 1
ATOM 1009 O O . LYS A 1 121 ? -9.407 -7.953 -0.971 1.00 93.19 121 LYS A O 1
ATOM 1014 N N . LEU A 1 122 ? -9.927 -5.883 -0.266 1.00 94.06 122 LEU A N 1
ATOM 1015 C CA . LEU A 1 122 ? -9.712 -6.137 1.152 1.00 94.06 122 LEU A CA 1
ATOM 1016 C C . LEU A 1 122 ? -10.696 -5.316 1.981 1.00 94.06 122 LEU A C 1
ATOM 1018 O O . LEU A 1 122 ? -11.105 -4.234 1.572 1.00 94.06 122 LEU A O 1
ATOM 1022 N N . ILE A 1 123 ? -11.085 -5.834 3.142 1.00 92.50 123 ILE A N 1
ATOM 1023 C CA . ILE A 1 123 ? -11.939 -5.127 4.097 1.00 92.50 123 ILE A CA 1
ATOM 1024 C C . ILE A 1 123 ? -11.066 -4.709 5.277 1.00 92.50 123 ILE A C 1
ATOM 1026 O O . ILE A 1 123 ? -10.349 -5.537 5.842 1.00 92.50 123 ILE A O 1
ATOM 1030 N N . THR A 1 124 ? -11.085 -3.424 5.626 1.00 89.88 124 THR A N 1
ATOM 1031 C CA . THR A 1 124 ? -10.328 -2.915 6.772 1.00 89.88 124 THR A CA 1
ATOM 1032 C C . THR A 1 124 ? -10.909 -3.426 8.089 1.00 89.88 124 THR A C 1
ATOM 1034 O O . THR A 1 124 ? -12.046 -3.898 8.148 1.00 89.88 124 THR A O 1
ATOM 1037 N N . ARG A 1 125 ? -10.159 -3.288 9.190 1.00 86.06 125 ARG A N 1
ATOM 1038 C CA . ARG A 1 125 ? -10.662 -3.647 10.530 1.00 86.06 125 ARG A CA 1
ATOM 1039 C C . ARG A 1 125 ? -11.937 -2.882 10.907 1.00 86.06 125 ARG A C 1
ATOM 1041 O O . ARG A 1 125 ? -12.753 -3.412 11.650 1.00 86.06 125 ARG A O 1
ATOM 1048 N N . ASN A 1 126 ? -12.125 -1.682 10.358 1.00 85.88 126 ASN A N 1
ATOM 1049 C CA . ASN A 1 126 ? -13.312 -0.858 10.583 1.00 85.88 126 ASN A CA 1
ATOM 1050 C C . ASN A 1 126 ? -14.454 -1.153 9.591 1.00 85.88 126 ASN A C 1
ATOM 1052 O O . ASN A 1 126 ? -15.447 -0.431 9.567 1.00 85.88 126 ASN A O 1
ATOM 1056 N N . GLY A 1 127 ? -14.334 -2.206 8.775 1.00 87.56 127 GLY A N 1
ATOM 1057 C CA . GLY A 1 127 ? -15.382 -2.664 7.863 1.00 87.56 127 GLY A CA 1
ATOM 1058 C C . GLY A 1 127 ? -15.425 -1.941 6.515 1.00 87.56 127 GLY A C 1
ATOM 1059 O O . GLY A 1 127 ? -16.353 -2.167 5.740 1.00 87.56 127 GLY A O 1
ATOM 1060 N N . ARG A 1 128 ? -14.437 -1.092 6.200 1.00 89.56 128 ARG A N 1
ATOM 1061 C CA . ARG A 1 128 ? -14.390 -0.369 4.924 1.00 89.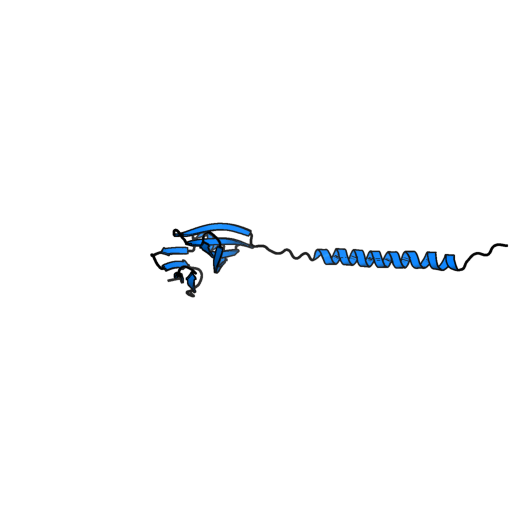56 128 ARG A CA 1
ATOM 1062 C C . ARG A 1 128 ? -13.852 -1.272 3.818 1.00 89.56 128 ARG A C 1
ATOM 1064 O O . ARG A 1 128 ? -12.791 -1.872 3.963 1.00 89.56 128 ARG A O 1
ATOM 1071 N N . SER A 1 129 ? -14.568 -1.362 2.703 1.00 92.94 129 SER A N 1
ATOM 1072 C CA . SER A 1 129 ? -14.125 -2.087 1.510 1.00 92.94 129 SER A CA 1
ATOM 1073 C C . SER A 1 129 ? -13.093 -1.251 0.757 1.00 92.94 129 SER A C 1
ATOM 1075 O O . SER A 1 129 ? -13.368 -0.111 0.390 1.00 92.94 129 SER A O 1
ATOM 1077 N N . ILE A 1 130 ? -11.910 -1.798 0.508 1.00 92.81 130 ILE A N 1
ATOM 1078 C CA . ILE A 1 130 ? -10.894 -1.179 -0.339 1.00 92.81 130 ILE A CA 1
ATOM 1079 C C . ILE A 1 130 ? -10.713 -2.053 -1.571 1.00 92.81 130 ILE A C 1
ATOM 1081 O O . ILE A 1 130 ? -10.359 -3.228 -1.460 1.00 92.81 130 ILE A O 1
ATOM 1085 N N . ILE A 1 131 ? -10.962 -1.472 -2.739 1.00 92.50 131 ILE A N 1
ATOM 1086 C CA . ILE A 1 131 ? -10.832 -2.130 -4.035 1.00 92.50 131 ILE A CA 1
ATOM 1087 C C . ILE A 1 131 ? -9.727 -1.437 -4.813 1.00 92.50 131 ILE A C 1
ATOM 1089 O O . ILE A 1 131 ? -9.763 -0.231 -5.029 1.00 92.50 131 ILE A O 1
ATOM 1093 N N . LEU A 1 132 ? -8.751 -2.210 -5.256 1.00 91.25 132 LEU A N 1
ATOM 1094 C CA . LEU A 1 132 ? -7.658 -1.783 -6.105 1.00 91.25 132 LEU A CA 1
ATOM 1095 C C . LEU A 1 132 ? -7.852 -2.458 -7.464 1.00 91.25 132 LEU A C 1
ATOM 1097 O O . LEU A 1 132 ? -7.736 -3.673 -7.567 1.00 91.25 132 LEU A O 1
ATOM 1101 N N . THR A 1 133 ? -8.208 -1.685 -8.486 1.00 91.12 133 THR A N 1
ATOM 1102 C CA . THR A 1 133 ? -8.681 -2.210 -9.782 1.00 91.12 133 THR A CA 1
ATOM 1103 C C . THR A 1 133 ? -8.103 -1.405 -10.940 1.00 91.12 133 THR A C 1
ATOM 1105 O O . THR A 1 133 ? -7.635 -0.291 -10.722 1.00 91.12 133 THR A O 1
ATOM 1108 N N . ASN A 1 134 ? -8.123 -1.930 -12.164 1.00 86.94 134 ASN A N 1
ATOM 1109 C CA . ASN A 1 134 ? -7.773 -1.166 -13.370 1.00 86.94 134 ASN A CA 1
ATOM 1110 C C . ASN A 1 134 ? -8.981 -0.688 -14.184 1.00 86.94 134 ASN A C 1
ATOM 1112 O O . ASN A 1 134 ? -8.800 -0.134 -15.269 1.00 86.94 134 ASN A O 1
ATOM 1116 N N . ARG A 1 135 ? -10.192 -0.933 -13.676 1.00 78.88 135 ARG A N 1
ATOM 1117 C CA . ARG A 1 135 ? -11.465 -0.610 -14.325 1.00 78.88 135 ARG A CA 1
ATOM 1118 C C . ARG A 1 135 ? -12.040 0.721 -13.857 1.00 78.88 135 ARG A C 1
ATOM 1120 O O . ARG A 1 135 ? -11.975 1.024 -12.644 1.00 78.88 135 ARG A O 1
#

Organism: NCBI:txid1612149

Foldseek 3Di:
DDDDDPVVVCVVPVVVVVVVVVVVVVVVVVVVVVPPPPPQDFAWDDKDWQDDDPFWTKIWTWTHRDDQKIKIWIWIDGPPDIDTQDMDMDGNVCVVVVQWDWDDDPQEIETAGCPDADWDWDADPVGHIYIYHND